Protein AF-J9EUA4-F1 (afdb_monomer)

Secondary structure (DSSP, 8-state):
---HHHHT-TTEEEE--HHHHHHH--STT-EEEEEPPPPTTSPPPEEEEEES-GGGGGGGEEEEEEEE-TTS-EESSS--BSSHHHHHHHHHHH---SS--

Nearest PDB structures (foldseek):
  8t7q-assembly1_A  TM=7.363E-01  e=8.061E-06  Homo sapiens
  6md7-assembly1_A  TM=7.523E-01  e=1.546E-05  Homo sapiens
  8wfy-assembly1_A  TM=7.467E-01  e=2.602E-05  Homo sapiens
  2shp-assembly2_B  TM=7.332E-01  e=2.777E-05  Homo sapiens
  5csa-assembly1_A  TM=5.765E-01  e=6.270E-01  Saccharomyces cerevisiae S288C

InterPro domains:
  IPR000980 SH2 domain [PF00017] (11-91)
  IPR000980 SH2 domain [PS50001] (11-101)
  IPR000980 SH2 domain [SM00252] (9-97)
  IPR035849 Fes/Fps/Fer, SH2 domain [cd10361] (4-98)
  IPR036860 SH2 domain superfamily [G3DSA:3.30.505.10] (2-101)
  IPR036860 SH2 domain superfamily [SSF55550] (4-95)

Radius of gyration: 13.46 Å; Cα contacts (8 Å, |Δi|>4): 157; chains: 1; bounding box: 30×27×36 Å

Solvent-accessible surface area (backbone atoms only — not comparable to full-atom values): 6055 Å² total; per-residue (Å²): 128,79,58,71,69,48,75,73,34,90,49,44,60,47,81,62,61,73,80,55,47,56,76,72,45,69,46,66,74,35,62,37,37,30,35,52,80,75,49,92,96,48,80,71,40,40,32,41,40,33,24,73,35,48,95,50,53,69,79,16,48,46,76,46,62,42,43,72,46,98,88,67,25,36,28,70,76,85,58,75,23,89,40,69,59,58,46,52,53,49,36,71,73,66,72,50,72,79,58,90,128

Structure (mmCIF, N/CA/C/O backbone):
data_AF-J9EUA4-F1
#
_entry.id   AF-J9EUA4-F1
#
loop_
_atom_site.group_PDB
_atom_site.id
_atom_site.type_symbol
_atom_site.label_atom_id
_atom_site.label_alt_id
_atom_site.label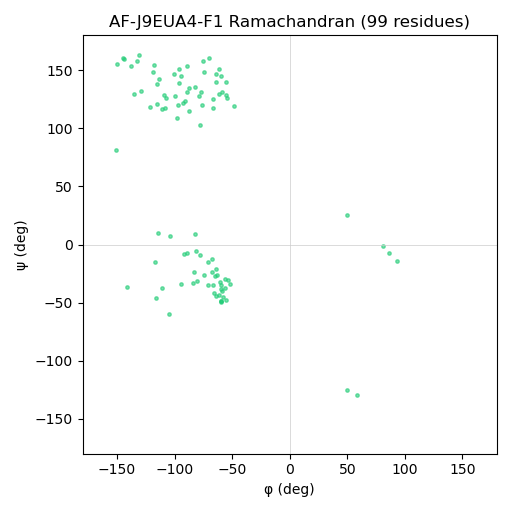_comp_id
_atom_site.label_asym_id
_atom_site.label_entity_id
_atom_site.label_seq_id
_atom_site.pdbx_PDB_ins_code
_atom_site.Cartn_x
_atom_site.Cartn_y
_atom_site.Cartn_z
_atom_site.occupancy
_atom_site.B_iso_or_equiv
_atom_site.auth_seq_id
_atom_site.auth_comp_id
_atom_site.auth_asym_id
_atom_site.auth_atom_id
_atom_site.pdbx_PDB_model_num
ATOM 1 N N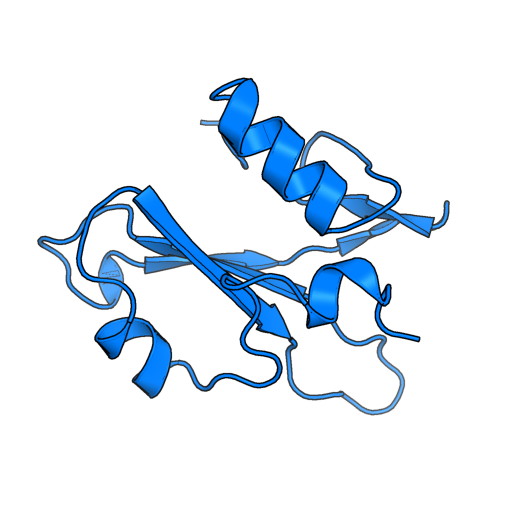 . MET A 1 1 ? -9.709 -6.016 14.311 1.00 45.59 1 MET A N 1
ATOM 2 C CA . MET A 1 1 ? -10.017 -7.182 13.462 1.00 45.59 1 MET A CA 1
ATOM 3 C C . MET A 1 1 ? -9.578 -6.804 12.064 1.00 45.59 1 MET A C 1
ATOM 5 O O . MET A 1 1 ? -9.896 -5.694 11.659 1.00 45.59 1 MET A O 1
ATOM 9 N N . VAL A 1 2 ? -8.759 -7.621 11.400 1.00 49.72 2 VAL A N 1
ATOM 10 C CA . VAL A 1 2 ? -8.530 -7.434 9.958 1.00 49.72 2 VAL A CA 1
ATOM 11 C C . VAL A 1 2 ? -9.902 -7.611 9.316 1.00 49.72 2 VAL A C 1
ATOM 13 O O . VAL A 1 2 ? -10.612 -8.545 9.696 1.00 49.72 2 VAL A O 1
ATOM 16 N N . ASP A 1 3 ? -10.318 -6.670 8.472 1.00 60.78 3 ASP A N 1
ATOM 17 C CA . ASP A 1 3 ? -11.531 -6.828 7.673 1.00 60.78 3 ASP A CA 1
ATOM 18 C C . ASP A 1 3 ? -11.454 -8.209 7.022 1.00 60.78 3 ASP A C 1
ATOM 20 O O . ASP A 1 3 ? -10.456 -8.493 6.357 1.00 60.78 3 ASP A O 1
ATOM 24 N N . LYS A 1 4 ? -12.413 -9.105 7.303 1.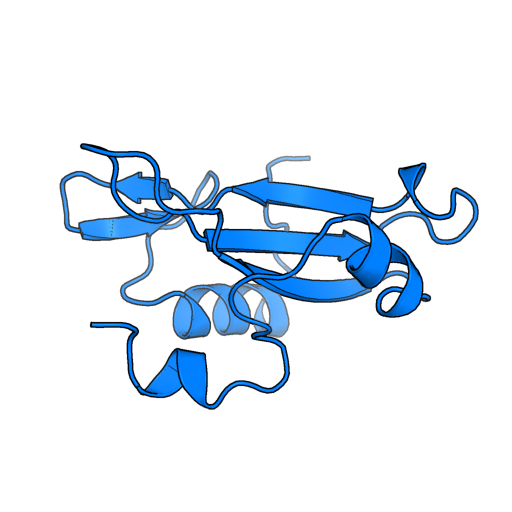00 60.41 4 LYS A N 1
ATOM 25 C CA . LYS A 1 4 ? -12.333 -10.508 6.847 1.00 60.41 4 LYS A CA 1
ATOM 26 C C . LYS A 1 4 ? -12.070 -10.572 5.342 1.00 60.41 4 LYS A C 1
ATOM 28 O O . LYS A 1 4 ? -11.288 -11.395 4.908 1.00 60.41 4 LYS A O 1
ATOM 33 N N . THR A 1 5 ? -12.614 -9.604 4.611 1.00 81.06 5 THR A N 1
ATOM 34 C CA . THR A 1 5 ? -12.399 -9.392 3.183 1.00 81.06 5 THR A CA 1
ATOM 35 C C . THR A 1 5 ? -10.926 -9.255 2.806 1.00 81.06 5 THR A C 1
ATOM 37 O O . THR A 1 5 ? -10.493 -9.962 1.916 1.00 81.06 5 THR A O 1
ATOM 40 N N . LEU A 1 6 ? -10.121 -8.437 3.498 1.00 87.69 6 LEU A N 1
ATOM 41 C CA . LEU A 1 6 ? -8.710 -8.228 3.136 1.00 87.69 6 LEU A CA 1
ATOM 42 C C . LEU A 1 6 ? -7.851 -9.483 3.331 1.00 87.69 6 LEU A C 1
ATOM 44 O O . LEU A 1 6 ? -6.901 -9.688 2.587 1.00 87.69 6 LEU A O 1
ATOM 48 N N . ALA A 1 7 ? -8.149 -10.292 4.349 1.00 87.81 7 ALA A N 1
ATOM 49 C CA . ALA A 1 7 ? -7.372 -11.496 4.635 1.00 87.81 7 ALA A CA 1
ATOM 50 C C . ALA A 1 7 ? -7.524 -12.578 3.550 1.00 87.81 7 ALA A C 1
ATOM 52 O O . ALA A 1 7 ? -6.632 -13.411 3.419 1.00 87.81 7 ALA A O 1
ATOM 53 N N . ASP A 1 8 ? -8.624 -12.543 2.793 1.00 90.31 8 ASP A N 1
ATOM 54 C CA . ASP A 1 8 ? -8.918 -13.454 1.683 1.00 90.31 8 ASP A CA 1
ATOM 55 C C . ASP A 1 8 ? -8.374 -12.947 0.327 1.00 90.31 8 ASP A C 1
ATOM 57 O O . ASP A 1 8 ? -8.415 -13.670 -0.670 1.00 90.31 8 ASP A O 1
ATOM 61 N N . GLU A 1 9 ? -7.845 -11.719 0.264 1.00 93.44 9 GLU A N 1
ATOM 62 C CA . GLU A 1 9 ? -7.336 -11.128 -0.977 1.00 93.44 9 GLU A CA 1
ATOM 63 C C . GLU A 1 9 ? -5.962 -11.689 -1.356 1.00 93.44 9 GLU A C 1
ATOM 65 O O . GLU A 1 9 ? -5.020 -11.668 -0.564 1.00 93.44 9 GLU A O 1
ATOM 70 N N . GLN A 1 10 ? -5.803 -12.104 -2.615 1.00 93.00 10 GLN A N 1
ATOM 71 C CA . GLN A 1 10 ? -4.554 -12.705 -3.110 1.00 93.00 10 GLN A CA 1
ATOM 72 C C . GLN A 1 10 ? -3.354 -11.753 -3.065 1.00 93.00 10 GLN A C 1
ATOM 74 O O . GLN A 1 10 ? -2.217 -12.204 -2.965 1.00 93.00 10 GLN A O 1
ATOM 79 N N . TYR A 1 11 ? -3.601 -10.443 -3.131 1.00 94.06 11 TYR A N 1
ATOM 80 C CA . TYR A 1 11 ? -2.562 -9.419 -3.037 1.00 94.06 11 TYR A CA 1
ATOM 81 C C . TYR A 1 11 ? -2.151 -9.117 -1.588 1.00 94.06 11 TYR A C 1
ATOM 83 O O . TYR A 1 11 ? -1.256 -8.296 -1.372 1.00 94.06 11 TYR A O 1
ATOM 91 N N . TYR A 1 12 ? -2.813 -9.698 -0.579 1.00 95.31 12 TYR A N 1
ATOM 92 C CA . TYR A 1 12 ? -2.511 -9.452 0.827 1.00 95.31 12 TYR A CA 1
ATOM 93 C C . TYR A 1 12 ? -1.596 -10.532 1.411 1.00 95.31 12 TYR A C 1
ATOM 95 O O . TYR A 1 12 ? -1.953 -11.701 1.507 1.00 95.31 12 TYR A O 1
ATOM 103 N N . HIS A 1 13 ? -0.421 -10.117 1.889 1.00 94.38 13 HIS A N 1
ATOM 104 C CA . HIS A 1 13 ? 0.612 -11.032 2.396 1.00 94.38 13 HIS A CA 1
ATOM 105 C C . HIS A 1 13 ? 0.896 -10.882 3.895 1.00 94.38 13 HIS A C 1
ATOM 107 O O . HIS A 1 13 ? 1.854 -11.452 4.412 1.00 94.38 13 HIS A O 1
ATOM 113 N N . GLY A 1 14 ? 0.079 -10.115 4.625 1.00 92.88 14 GLY A N 1
ATOM 114 C CA . GLY A 1 14 ? 0.276 -9.914 6.060 1.00 92.88 14 GLY A CA 1
ATOM 115 C C . GLY A 1 14 ? 1.649 -9.318 6.386 1.00 92.88 14 GLY A C 1
ATOM 116 O O . GLY A 1 14 ? 2.031 -8.287 5.833 1.00 92.88 14 GLY A O 1
ATOM 117 N N . LEU A 1 15 ? 2.379 -9.926 7.324 1.00 92.00 15 LEU A N 1
ATOM 118 C CA . LEU A 1 15 ? 3.746 -9.514 7.652 1.00 92.00 15 LEU A CA 1
ATOM 119 C C . LEU A 1 15 ? 4.706 -10.051 6.587 1.00 92.00 15 LEU A C 1
ATOM 121 O O . LEU A 1 15 ? 5.053 -11.227 6.613 1.00 92.00 15 LEU A O 1
ATOM 125 N N . LEU A 1 16 ? 5.137 -9.171 5.680 1.00 91.62 16 LEU A N 1
ATOM 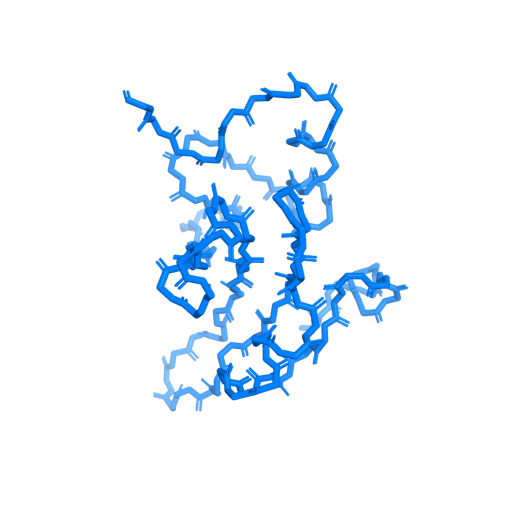126 C CA . LEU A 1 16 ? 6.077 -9.509 4.614 1.00 91.62 16 LEU A CA 1
ATOM 127 C C . LEU A 1 16 ? 7.345 -8.628 4.692 1.00 91.62 16 LEU A C 1
ATOM 129 O O . LEU A 1 16 ? 7.235 -7.396 4.577 1.00 91.62 16 LEU A O 1
ATOM 133 N N . PRO A 1 17 ? 8.534 -9.226 4.902 1.00 88.88 17 PRO A N 1
ATOM 134 C CA . PRO A 1 17 ? 9.828 -8.546 4.862 1.00 88.88 17 PRO A CA 1
ATOM 135 C C . PRO A 1 17 ? 10.127 -7.932 3.495 1.00 88.88 17 PRO A C 1
ATOM 137 O O . PRO A 1 17 ? 9.720 -8.468 2.471 1.00 88.88 17 PRO A O 1
ATOM 140 N N . ARG A 1 18 ? 10.911 -6.843 3.462 1.00 85.50 18 ARG A N 1
ATOM 141 C CA . ARG A 1 18 ? 11.324 -6.190 2.202 1.00 85.50 18 ARG A CA 1
ATOM 142 C C . ARG A 1 18 ? 12.048 -7.135 1.238 1.00 85.50 18 ARG A C 1
ATOM 144 O O . ARG A 1 18 ? 11.803 -7.057 0.040 1.00 85.50 18 ARG A O 1
ATOM 151 N N . GLU A 1 19 ? 12.866 -8.040 1.773 1.00 87.25 19 GLU A N 1
ATOM 152 C CA . GLU A 1 19 ? 13.635 -9.010 0.987 1.00 87.25 19 GLU A CA 1
ATOM 153 C C . GLU A 1 19 ? 12.753 -9.946 0.152 1.00 87.25 19 GLU A C 1
ATOM 155 O O . GLU A 1 19 ? 13.140 -10.321 -0.952 1.00 87.25 19 GLU A O 1
ATOM 160 N N . ASP A 1 20 ? 11.555 -10.279 0.638 1.00 91.19 20 ASP A N 1
ATOM 161 C CA . ASP A 1 20 ? 10.620 -11.136 -0.092 1.00 91.19 20 ASP A CA 1
ATOM 162 C C . ASP A 1 20 ? 9.855 -10.343 -1.162 1.00 91.19 20 ASP A C 1
ATOM 164 O O . ASP A 1 20 ? 9.569 -10.862 -2.239 1.00 91.19 20 ASP A O 1
ATOM 168 N N . ILE A 1 21 ? 9.596 -9.048 -0.930 1.00 91.50 21 ILE A N 1
ATOM 169 C CA . ILE A 1 21 ? 8.859 -8.180 -1.869 1.00 91.50 21 ILE A CA 1
ATOM 170 C C . ILE A 1 21 ? 9.546 -8.138 -3.234 1.00 91.50 21 ILE A C 1
ATOM 172 O O . ILE A 1 21 ? 8.879 -8.289 -4.257 1.00 91.50 21 ILE A O 1
ATOM 176 N N . LYS A 1 22 ? 10.875 -7.977 -3.263 1.00 87.31 22 LYS A N 1
ATOM 177 C CA . LYS A 1 22 ? 11.637 -7.943 -4.523 1.00 87.31 22 LYS A CA 1
ATOM 178 C C . LYS A 1 22 ? 11.579 -9.256 -5.295 1.00 87.31 22 LYS A C 1
ATOM 180 O O . LYS A 1 22 ? 11.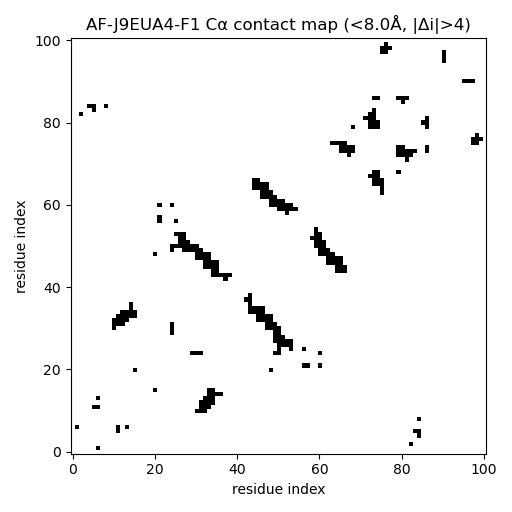837 -9.259 -6.493 1.00 87.31 22 LYS A O 1
ATOM 185 N N . MET A 1 23 ? 11.271 -10.373 -4.631 1.00 89.75 23 MET A N 1
ATOM 186 C CA . MET A 1 23 ? 11.111 -11.660 -5.304 1.00 89.75 23 MET A CA 1
ATOM 187 C C . MET A 1 23 ? 9.717 -11.838 -5.910 1.00 89.75 23 MET A C 1
ATOM 189 O O . MET A 1 23 ? 9.560 -12.619 -6.849 1.00 89.75 23 MET A O 1
ATOM 193 N N . MET A 1 24 ? 8.734 -11.111 -5.378 1.00 92.38 24 MET A N 1
ATOM 194 C CA . MET A 1 24 ? 7.326 -11.200 -5.761 1.00 92.38 24 MET A CA 1
ATOM 195 C C . MET A 1 24 ? 6.927 -10.170 -6.816 1.00 92.38 24 MET A C 1
ATOM 197 O O . MET A 1 24 ? 6.086 -10.473 -7.650 1.00 92.38 24 MET A O 1
ATOM 201 N N . LEU A 1 25 ? 7.521 -8.975 -6.784 1.00 94.44 25 LEU A N 1
ATOM 202 C CA . LEU A 1 25 ? 7.245 -7.907 -7.741 1.00 94.44 25 LEU A CA 1
ATOM 203 C C . LEU A 1 25 ? 8.311 -7.900 -8.838 1.00 94.44 25 LEU A C 1
ATOM 205 O O . LEU A 1 25 ? 9.464 -7.545 -8.584 1.00 94.44 25 LEU A O 1
ATOM 209 N N . ARG A 1 26 ? 7.935 -8.309 -10.049 1.00 90.19 26 ARG A N 1
ATOM 210 C CA . ARG A 1 26 ? 8.822 -8.424 -11.214 1.00 90.19 26 ARG A CA 1
ATOM 211 C C . ARG A 1 26 ? 8.514 -7.399 -12.285 1.00 90.19 26 ARG A C 1
ATOM 213 O O . ARG A 1 26 ? 9.454 -6.890 -12.880 1.00 90.19 26 ARG A O 1
ATOM 220 N N . SER A 1 27 ? 7.239 -7.093 -12.495 1.00 94.19 27 SER A N 1
ATOM 221 C CA . SER A 1 27 ? 6.793 -6.263 -13.610 1.00 94.19 27 SER A CA 1
ATOM 222 C C . SER A 1 27 ? 6.091 -4.991 -13.168 1.00 94.19 27 SER A C 1
ATOM 224 O O . SER A 1 27 ? 5.423 -4.941 -12.135 1.00 94.19 27 SER A O 1
ATOM 226 N N . ASN A 1 28 ? 6.230 -3.940 -13.977 1.00 93.94 28 ASN A N 1
ATOM 227 C CA . ASN A 1 28 ? 5.592 -2.651 -13.722 1.00 93.94 28 ASN A CA 1
ATOM 228 C C . ASN A 1 28 ? 4.072 -2.799 -13.551 1.00 93.94 28 ASN A C 1
ATOM 230 O O . ASN A 1 28 ? 3.387 -3.371 -14.395 1.00 93.94 28 ASN A O 1
ATOM 234 N N . GLY A 1 29 ? 3.549 -2.240 -12.460 1.00 90.94 29 GLY A N 1
ATOM 235 C CA . GLY A 1 29 ? 2.138 -2.316 -12.088 1.00 90.94 29 GLY A CA 1
ATOM 236 C C . GLY A 1 29 ? 1.788 -3.473 -11.150 1.00 90.94 29 GLY A C 1
ATOM 237 O O . GLY A 1 29 ? 0.724 -3.424 -10.533 1.00 90.94 29 GLY A O 1
ATOM 238 N N . GLU A 1 30 ? 2.667 -4.465 -10.968 1.00 94.00 30 GLU A N 1
ATOM 239 C CA . GLU A 1 30 ? 2.471 -5.465 -9.918 1.00 94.00 30 GLU A CA 1
ATOM 240 C C . GLU A 1 30 ? 2.534 -4.800 -8.544 1.00 94.00 30 GLU A C 1
ATOM 242 O O . GLU A 1 30 ? 3.361 -3.916 -8.280 1.00 94.00 30 GLU A O 1
ATOM 247 N N . PHE A 1 31 ? 1.651 -5.237 -7.652 1.00 95.69 31 PHE A N 1
ATOM 248 C CA . PHE A 1 31 ? 1.576 -4.705 -6.307 1.00 95.69 31 PHE A CA 1
ATOM 249 C C . PHE A 1 31 ? 1.224 -5.778 -5.288 1.00 95.69 31 PHE A C 1
ATOM 251 O O . PHE A 1 31 ? 0.627 -6.804 -5.601 1.00 95.69 31 PHE A O 1
ATOM 258 N N . ILE A 1 32 ? 1.556 -5.477 -4.040 1.00 95.81 32 ILE A N 1
ATOM 259 C CA . ILE A 1 32 ? 1.146 -6.247 -2.873 1.00 95.81 32 ILE A CA 1
ATOM 260 C C . ILE A 1 32 ? 0.731 -5.314 -1.740 1.00 95.81 32 ILE A C 1
ATOM 262 O O . ILE A 1 32 ? 1.227 -4.190 -1.612 1.00 95.81 32 ILE A O 1
ATOM 266 N N . VAL A 1 33 ? -0.134 -5.811 -0.864 1.00 95.31 33 VAL A N 1
ATOM 267 C CA . VAL A 1 33 ? -0.506 -5.175 0.397 1.00 95.31 33 VAL A CA 1
ATOM 268 C C . VAL A 1 33 ? 0.086 -5.978 1.548 1.00 95.31 33 VAL A C 1
ATOM 270 O O . VAL A 1 33 ? -0.100 -7.188 1.663 1.00 95.31 33 VAL A O 1
ATOM 273 N N . ARG A 1 34 ? 0.786 -5.286 2.442 1.00 94.56 34 ARG A N 1
ATOM 274 C CA . ARG A 1 34 ? 1.390 -5.869 3.645 1.00 94.56 34 ARG A CA 1
ATOM 275 C C . ARG A 1 34 ? 1.053 -5.050 4.880 1.00 94.56 34 ARG A C 1
ATOM 277 O O . ARG A 1 34 ? 0.670 -3.887 4.782 1.00 94.56 34 ARG A O 1
ATOM 284 N N . THR A 1 35 ? 1.236 -5.637 6.050 1.00 91.62 35 THR A N 1
ATOM 285 C CA . THR A 1 35 ? 1.205 -4.945 7.340 1.00 91.62 35 THR A CA 1
ATOM 286 C C . THR A 1 35 ? 2.613 -4.686 7.844 1.00 91.62 35 THR A C 1
ATOM 288 O O . THR A 1 35 ? 3.514 -5.497 7.633 1.00 91.62 35 THR A O 1
ATOM 291 N N . THR A 1 36 ? 2.805 -3.570 8.540 1.00 84.75 36 THR A N 1
ATOM 292 C CA . THR A 1 36 ? 4.027 -3.341 9.314 1.00 84.75 36 THR A CA 1
ATOM 293 C C . THR A 1 36 ? 4.017 -4.171 10.591 1.00 84.75 36 THR A C 1
ATOM 295 O O . THR A 1 36 ? 2.952 -4.543 11.099 1.00 84.75 36 THR A O 1
ATOM 298 N N . GLU A 1 37 ? 5.205 -4.414 11.143 1.00 83.50 37 GLU A N 1
ATOM 299 C CA . GLU A 1 37 ? 5.309 -4.960 12.490 1.00 83.50 37 GLU A CA 1
ATOM 300 C C . GLU A 1 37 ? 4.542 -4.073 13.484 1.00 83.50 37 GLU A C 1
ATOM 302 O O . GLU A 1 37 ? 4.542 -2.841 13.355 1.00 83.50 37 GLU A O 1
ATOM 307 N N . PRO A 1 38 ? 3.831 -4.680 14.448 1.00 77.50 38 PRO A N 1
ATOM 308 C CA . PRO A 1 38 ? 3.133 -3.927 15.471 1.00 77.50 38 PRO A CA 1
ATOM 309 C C . PRO A 1 38 ? 4.152 -3.224 16.371 1.00 77.50 38 PRO A C 1
ATOM 311 O O . PRO A 1 38 ? 4.921 -3.869 17.077 1.00 77.50 38 PRO A O 1
ATOM 314 N N . VAL A 1 39 ? 4.121 -1.895 16.381 1.00 80.31 39 VAL A N 1
ATOM 315 C CA . VAL A 1 39 ? 4.873 -1.091 17.347 1.00 80.31 39 VAL A CA 1
ATOM 316 C C . VAL A 1 39 ? 3.992 -0.881 18.576 1.00 80.31 39 VAL A C 1
ATOM 318 O O . VAL A 1 39 ? 2.821 -0.518 18.451 1.00 80.31 39 VAL A O 1
ATOM 321 N N . ALA A 1 40 ? 4.531 -1.126 19.773 1.00 82.25 40 ALA A N 1
ATOM 322 C CA . ALA A 1 40 ? 3.785 -0.961 21.018 1.00 82.25 40 ALA A CA 1
ATOM 323 C C . ALA A 1 40 ? 3.193 0.457 21.118 1.00 82.25 40 ALA A C 1
ATOM 325 O O . ALA A 1 40 ? 3.899 1.452 20.970 1.00 82.25 40 ALA A O 1
ATOM 326 N N . GLY A 1 41 ? 1.880 0.541 21.343 1.00 79.38 41 GLY A N 1
ATOM 327 C CA . GLY A 1 41 ? 1.154 1.811 21.422 1.00 79.38 41 GLY A CA 1
ATOM 328 C C . GLY A 1 41 ? 0.770 2.439 20.076 1.00 79.38 41 GLY A C 1
ATOM 329 O O . GLY A 1 41 ? 0.096 3.465 20.082 1.00 79.38 41 GLY A O 1
ATOM 330 N N . GLN A 1 42 ? 1.129 1.839 18.935 1.00 77.12 42 GLN A N 1
ATOM 331 C CA . GLN A 1 42 ? 0.728 2.319 17.609 1.00 77.12 42 GLN A CA 1
ATOM 332 C C . GLN A 1 42 ? -0.208 1.322 16.908 1.00 77.12 42 GLN A C 1
ATOM 334 O O . GLN A 1 42 ? -0.035 0.105 17.027 1.00 77.12 42 GLN A O 1
ATOM 339 N N . PRO A 1 43 ? -1.216 1.806 16.158 1.00 76.31 43 PRO A N 1
ATOM 340 C CA . PRO A 1 43 ? -2.027 0.931 15.325 1.00 76.31 43 PRO A CA 1
ATOM 341 C C . PRO A 1 43 ? -1.160 0.290 14.234 1.00 76.31 43 PRO A C 1
ATOM 343 O O . PRO A 1 43 ? -0.235 0.914 13.717 1.00 76.31 43 PRO A O 1
ATOM 346 N N . ARG A 1 44 ? -1.482 -0.952 13.846 1.00 81.44 44 ARG A N 1
ATOM 347 C CA . ARG A 1 44 ? -0.846 -1.572 12.674 1.00 81.44 44 ARG A CA 1
ATOM 348 C C . ARG A 1 44 ? -1.121 -0.716 11.441 1.00 81.44 44 ARG A C 1
ATOM 350 O O . ARG A 1 44 ? -2.276 -0.377 11.182 1.00 81.44 44 ARG A O 1
ATOM 357 N N . ALA A 1 45 ? -0.073 -0.419 10.683 1.00 87.06 45 ALA A N 1
ATOM 358 C CA . ALA A 1 45 ? -0.192 0.242 9.397 1.00 87.06 45 ALA A CA 1
ATOM 359 C C . ALA A 1 45 ? -0.225 -0.800 8.277 1.00 87.06 45 ALA A C 1
ATOM 361 O O . ALA A 1 45 ? 0.448 -1.834 8.347 1.00 87.06 45 ALA A O 1
ATOM 362 N N . PHE A 1 46 ? -0.992 -0.505 7.234 1.00 92.44 46 PHE A N 1
ATOM 363 C CA . PHE A 1 46 ? -0.916 -1.231 5.973 1.00 92.44 46 PHE A CA 1
ATOM 364 C C . PHE A 1 46 ? -0.006 -0.469 5.009 1.00 92.44 46 PHE A C 1
ATOM 366 O O . PHE A 1 46 ? 0.114 0.753 5.086 1.00 92.44 46 PHE A O 1
ATOM 373 N N . VAL A 1 47 ? 0.649 -1.188 4.107 1.00 94.25 47 VAL A N 1
ATOM 374 C CA . VAL A 1 47 ? 1.551 -0.626 3.102 1.00 94.25 47 VAL A CA 1
ATOM 375 C C . VAL A 1 47 ? 1.256 -1.282 1.764 1.00 94.25 47 VAL A C 1
ATOM 377 O O . VAL A 1 47 ? 1.254 -2.510 1.679 1.00 94.25 47 VAL A O 1
ATOM 380 N N . ILE A 1 48 ? 1.059 -0.475 0.724 1.00 95.12 48 ILE A N 1
ATOM 381 C CA . ILE A 1 48 ? 1.041 -0.942 -0.664 1.00 95.12 48 ILE A CA 1
ATOM 382 C C . ILE A 1 48 ? 2.462 -0.843 -1.200 1.00 95.12 48 ILE A C 1
ATOM 384 O O . ILE A 1 48 ? 3.062 0.229 -1.156 1.00 95.12 48 ILE A O 1
ATOM 388 N N . SER A 1 49 ? 3.014 -1.946 -1.689 1.00 95.75 49 SER A N 1
ATOM 389 C CA . SER A 1 49 ? 4.290 -1.937 -2.412 1.00 95.75 49 SER A CA 1
ATOM 390 C C . SER A 1 49 ? 4.000 -2.183 -3.884 1.00 95.75 49 SER A C 1
ATOM 392 O O . SER A 1 49 ? 3.306 -3.147 -4.184 1.00 95.75 49 SER A O 1
ATOM 394 N N . VAL A 1 50 ? 4.478 -1.307 -4.768 1.00 95.44 50 VAL A N 1
ATOM 395 C CA . VAL A 1 50 ? 4.176 -1.325 -6.207 1.00 95.44 50 VAL A CA 1
ATOM 396 C C . VAL A 1 50 ? 5.478 -1.260 -6.991 1.00 95.44 50 VAL A C 1
ATOM 398 O O . VAL A 1 50 ? 6.308 -0.390 -6.715 1.00 95.44 50 VAL A O 1
ATOM 401 N N . MET A 1 51 ? 5.647 -2.135 -7.980 1.00 95.69 51 MET A N 1
ATOM 402 C CA . MET A 1 51 ? 6.730 -2.010 -8.951 1.00 95.69 51 MET A CA 1
ATOM 403 C C . MET A 1 51 ? 6.387 -0.913 -9.956 1.00 95.69 51 MET A C 1
ATOM 405 O O . MET A 1 51 ? 5.370 -0.992 -10.645 1.00 95.69 51 MET A O 1
ATOM 409 N N . VAL A 1 52 ? 7.224 0.120 -10.035 1.00 94.69 52 VAL A N 1
ATOM 410 C CA . VAL A 1 52 ? 7.037 1.234 -10.980 1.00 94.69 52 VAL A CA 1
ATOM 411 C C . VAL A 1 52 ? 8.165 1.367 -12.001 1.00 94.69 52 VAL A C 1
ATOM 413 O O . VAL A 1 52 ? 8.003 2.115 -12.961 1.00 94.69 52 VAL A O 1
ATOM 416 N N . ALA A 1 53 ? 9.300 0.705 -11.769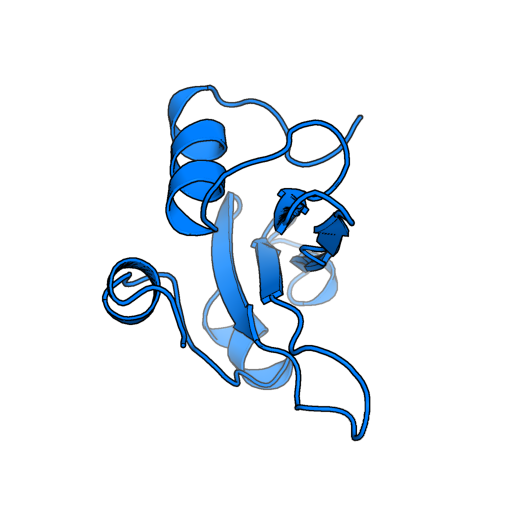 1.00 94.94 53 ALA A N 1
ATOM 417 C CA . ALA A 1 53 ? 10.449 0.697 -12.670 1.00 94.94 53 ALA A CA 1
ATOM 418 C C . ALA A 1 53 ? 11.224 -0.625 -12.534 1.00 94.94 53 ALA A C 1
ATOM 420 O O . ALA A 1 53 ? 12.216 -0.695 -11.808 1.00 94.94 53 ALA A O 1
ATOM 421 N N . GLU A 1 54 ? 10.752 -1.677 -13.203 1.00 94.31 54 GLU A N 1
ATOM 422 C CA . GLU A 1 54 ? 11.341 -3.024 -13.181 1.00 94.31 54 GLU A CA 1
ATOM 423 C C . GLU A 1 54 ? 12.835 -3.043 -13.539 1.00 94.31 54 GLU A C 1
ATOM 425 O O . GLU A 1 54 ? 13.595 -3.830 -12.976 1.00 94.31 54 GLU A O 1
ATOM 430 N N . GLU A 1 55 ? 13.303 -2.113 -14.380 1.00 95.12 55 GLU A N 1
ATOM 431 C CA . GLU A 1 55 ? 14.716 -1.991 -14.752 1.00 95.12 55 GLU A CA 1
ATOM 432 C C . GLU A 1 55 ? 15.626 -1.547 -13.595 1.00 95.12 55 GLU A C 1
ATOM 434 O O . GLU A 1 55 ? 16.850 -1.613 -13.703 1.00 95.12 55 GLU A O 1
ATOM 439 N N . LYS A 1 56 ? 15.036 -1.077 -12.490 1.00 93.69 56 LYS A N 1
ATOM 440 C CA . LYS A 1 56 ? 15.735 -0.634 -11.275 1.00 93.69 56 LYS A CA 1
ATOM 441 C C . LYS A 1 56 ? 15.654 -1.653 -10.140 1.00 93.69 56 LYS A C 1
ATOM 443 O O . LYS A 1 56 ? 16.062 -1.336 -9.022 1.00 93.69 56 LYS A O 1
ATOM 448 N N . GLU A 1 57 ? 15.123 -2.846 -10.411 1.00 89.44 57 GLU A N 1
ATOM 449 C CA . GLU A 1 57 ? 14.974 -3.930 -9.439 1.00 89.44 57 GLU A CA 1
ATOM 450 C C . GLU A 1 57 ? 14.300 -3.435 -8.140 1.00 89.44 57 GLU A C 1
ATOM 452 O O . GLU A 1 57 ? 13.229 -2.831 -8.172 1.00 89.44 57 GLU A O 1
ATOM 457 N N . GLU A 1 58 ? 14.927 -3.642 -6.979 1.00 89.50 58 GLU A N 1
ATOM 458 C CA . GLU A 1 58 ? 14.407 -3.211 -5.677 1.00 89.50 58 GLU A CA 1
ATOM 459 C C . GLU A 1 58 ? 14.196 -1.689 -5.589 1.00 89.50 58 GLU A C 1
ATOM 461 O O . GLU A 1 58 ? 13.222 -1.234 -4.988 1.00 89.50 58 GLU A O 1
ATOM 466 N N . LEU A 1 59 ? 15.049 -0.888 -6.239 1.00 92.81 59 LEU A N 1
ATOM 467 C CA . LEU A 1 59 ? 14.913 0.575 -6.270 1.00 92.81 59 LEU A CA 1
ATOM 468 C C . LEU A 1 59 ? 13.723 1.033 -7.128 1.00 92.81 59 LEU A C 1
ATOM 470 O O . LEU A 1 59 ? 13.299 2.188 -7.039 1.00 92.81 59 LEU A O 1
ATOM 474 N N . GLY A 1 60 ? 13.187 0.137 -7.957 1.00 94.12 60 GLY A N 1
ATOM 475 C CA . GLY A 1 60 ? 11.972 0.333 -8.735 1.00 94.12 60 GLY A CA 1
ATOM 476 C C . GLY A 1 60 ? 10.684 0.182 -7.934 1.00 94.12 60 GLY A C 1
ATOM 477 O O . GLY A 1 60 ? 9.611 0.496 -8.450 1.00 94.12 60 GLY A O 1
ATOM 478 N N . ILE A 1 61 ? 10.762 -0.277 -6.682 1.00 95.19 61 ILE A N 1
ATOM 479 C CA . ILE A 1 61 ? 9.594 -0.538 -5.842 1.00 95.19 61 ILE A CA 1
ATOM 480 C C . ILE A 1 61 ? 9.278 0.698 -5.000 1.00 95.19 61 ILE A C 1
ATOM 482 O O . ILE A 1 61 ? 10.078 1.155 -4.183 1.00 95.19 61 ILE A O 1
ATOM 486 N N . LYS A 1 62 ? 8.063 1.230 -5.151 1.00 94.38 62 LYS A N 1
ATOM 487 C CA . LYS A 1 62 ? 7.537 2.294 -4.289 1.00 94.38 62 LYS A CA 1
ATOM 488 C C . LYS A 1 62 ? 6.675 1.707 -3.182 1.00 94.38 62 LYS A C 1
ATOM 490 O O . LYS A 1 62 ? 5.875 0.806 -3.417 1.00 94.38 62 LYS A O 1
ATOM 495 N N . HIS A 1 63 ? 6.812 2.252 -1.975 1.00 94.00 63 HIS A N 1
ATOM 496 C CA . HIS A 1 63 ? 6.028 1.853 -0.809 1.00 94.00 63 HIS A CA 1
ATOM 497 C C . HIS A 1 63 ? 5.139 3.006 -0.342 1.00 94.00 63 HIS A C 1
ATOM 499 O O . HIS A 1 63 ? 5.640 4.058 0.053 1.00 94.00 63 HIS A O 1
ATOM 505 N N . TYR A 1 64 ? 3.829 2.783 -0.328 1.00 93.50 64 TYR A N 1
ATOM 506 C CA . TYR A 1 64 ? 2.822 3.750 0.092 1.00 93.50 64 TYR A CA 1
ATOM 507 C C . TYR A 1 64 ? 2.191 3.299 1.403 1.00 93.50 64 TYR A C 1
ATOM 509 O O . TYR A 1 64 ? 1.564 2.242 1.470 1.00 93.50 64 TYR A O 1
ATOM 517 N N . VAL A 1 65 ? 2.376 4.089 2.459 1.00 92.44 65 VAL A N 1
ATOM 518 C CA . VAL A 1 65 ? 1.780 3.808 3.768 1.00 92.44 65 VAL A CA 1
ATOM 519 C C . VAL A 1 65 ? 0.315 4.231 3.752 1.00 92.44 65 VAL A C 1
ATOM 521 O O . VAL A 1 65 ? -0.003 5.372 3.430 1.00 92.44 65 VAL A O 1
ATOM 524 N N . ILE A 1 66 ? -0.566 3.314 4.138 1.00 92.44 66 ILE A N 1
ATOM 525 C CA . ILE A 1 66 ? -1.996 3.563 4.284 1.00 92.44 66 ILE A CA 1
ATOM 526 C C . ILE A 1 66 ? -2.232 4.081 5.699 1.00 92.44 66 ILE A C 1
ATOM 528 O O . ILE A 1 66 ? -2.020 3.376 6.690 1.00 92.44 66 ILE A O 1
ATOM 532 N N . GLN A 1 67 ? -2.676 5.325 5.786 1.00 90.25 67 GLN A N 1
ATOM 533 C CA . GLN A 1 67 ? -3.001 5.995 7.031 1.00 90.25 67 GLN A CA 1
ATOM 534 C C . GLN A 1 67 ? -4.461 5.763 7.405 1.00 90.25 67 GLN A C 1
ATOM 536 O O . GLN A 1 67 ? -5.329 5.573 6.550 1.00 90.25 67 GLN A O 1
ATOM 541 N N . ARG A 1 68 ? -4.738 5.836 8.709 1.00 88.38 68 ARG A N 1
ATOM 542 C CA . ARG A 1 68 ? -6.099 5.842 9.237 1.00 88.38 68 ARG A CA 1
ATOM 543 C C . ARG A 1 68 ? -6.434 7.228 9.766 1.00 88.38 68 ARG A C 1
ATOM 545 O O . ARG A 1 68 ? -5.792 7.722 10.688 1.00 88.38 68 ARG A O 1
ATOM 552 N N . THR A 1 69 ? -7.435 7.851 9.161 1.00 88.81 69 THR A N 1
ATOM 553 C CA . THR A 1 69 ? -7.923 9.176 9.561 1.00 88.81 69 THR A CA 1
ATOM 554 C C . THR A 1 69 ? -8.641 9.128 10.918 1.00 88.81 69 THR A C 1
ATOM 556 O O . THR A 1 69 ? -9.132 8.061 11.305 1.00 88.81 69 THR A O 1
ATOM 559 N N . PRO A 1 70 ? -8.794 10.270 11.622 1.00 88.12 70 PRO A N 1
ATOM 560 C CA . PRO A 1 70 ? -9.578 10.341 12.862 1.00 88.12 70 PRO A CA 1
ATOM 561 C C . PRO A 1 70 ? -11.029 9.865 12.698 1.00 88.12 70 PRO A C 1
ATOM 563 O O . PRO A 1 70 ? -11.599 9.288 13.618 1.00 88.12 70 PRO A O 1
ATOM 566 N N . ASN A 1 71 ? -11.597 10.030 11.499 1.00 88.69 71 ASN A N 1
ATOM 567 C CA . ASN A 1 71 ? -12.951 9.586 11.158 1.00 88.69 71 ASN A CA 1
ATOM 568 C C . ASN A 1 71 ? -13.010 8.092 10.777 1.00 88.69 71 ASN A C 1
ATOM 570 O O . ASN A 1 71 ? -14.024 7.620 10.271 1.00 88.69 71 ASN A O 1
ATOM 574 N N . GLY A 1 72 ? -11.919 7.345 10.970 1.00 88.38 72 GLY A N 1
ATOM 575 C CA . GLY A 1 72 ? -11.854 5.897 10.789 1.00 88.38 72 GLY A CA 1
ATOM 576 C C . GLY A 1 72 ? -11.563 5.411 9.368 1.00 88.38 72 GLY A C 1
ATOM 577 O O . GLY A 1 72 ? -11.319 4.215 9.216 1.00 88.38 72 GLY A O 1
ATOM 578 N N . LYS A 1 73 ? -11.529 6.304 8.369 1.00 91.75 73 LYS A N 1
ATOM 579 C CA . LYS A 1 73 ? -11.275 5.984 6.951 1.00 91.75 73 LYS A CA 1
ATOM 580 C C . LYS A 1 73 ? -9.803 5.672 6.670 1.00 91.75 73 LYS A C 1
ATOM 582 O O . LYS A 1 73 ? -8.927 6.289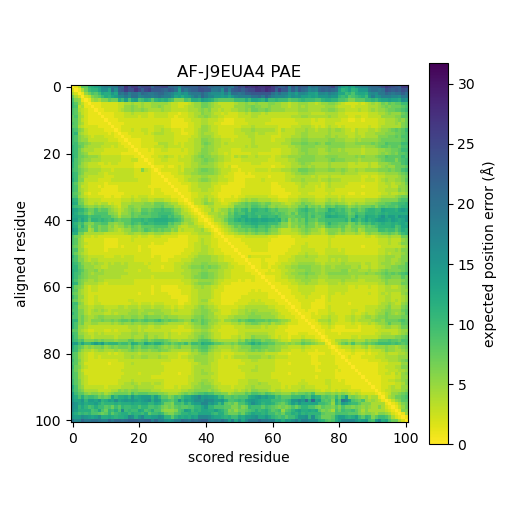 7.285 1.00 91.75 73 LYS A O 1
ATOM 587 N N . TYR A 1 74 ? -9.551 4.799 5.696 1.00 91.50 74 TYR A N 1
ATOM 588 C CA . TYR A 1 74 ? -8.228 4.498 5.138 1.00 91.50 74 TYR A CA 1
ATOM 589 C C . TYR A 1 74 ? -7.885 5.453 3.991 1.00 91.50 74 TYR A C 1
ATOM 591 O O . TYR A 1 74 ? -8.731 5.705 3.139 1.00 91.50 74 TYR A O 1
ATOM 599 N N . THR A 1 75 ? -6.665 5.989 3.965 1.00 91.31 75 THR A N 1
ATOM 600 C CA . THR A 1 75 ? -6.208 6.935 2.931 1.00 91.31 75 THR A CA 1
ATOM 601 C C . THR A 1 75 ? -4.704 6.827 2.693 1.00 91.31 75 THR A C 1
ATOM 603 O O . THR A 1 75 ? -3.961 6.419 3.584 1.00 91.31 75 THR A O 1
ATOM 606 N N . ILE A 1 76 ? -4.253 7.226 1.504 1.00 89.19 76 ILE A N 1
ATOM 607 C CA . ILE A 1 76 ? -2.836 7.479 1.202 1.00 89.19 76 ILE A CA 1
ATOM 608 C C . ILE A 1 76 ? -2.601 8.992 1.147 1.00 89.19 76 ILE A C 1
ATOM 610 O O . ILE A 1 76 ? -1.859 9.519 1.968 1.00 89.19 76 ILE A O 1
ATOM 614 N N . GLU A 1 77 ? -3.295 9.705 0.252 1.00 82.38 77 GLU A N 1
ATOM 615 C CA . GLU A 1 77 ? -3.177 11.171 0.140 1.00 82.38 77 GLU A CA 1
ATOM 616 C C . GLU A 1 77 ? -4.495 11.909 -0.146 1.00 82.38 77 GLU A C 1
ATOM 618 O O . GLU A 1 77 ? -4.687 13.022 0.342 1.00 82.38 77 GLU A O 1
ATOM 623 N N . LYS A 1 78 ? -5.398 11.341 -0.960 1.00 75.12 78 LYS A N 1
ATOM 624 C CA . LYS A 1 78 ? -6.533 12.094 -1.535 1.00 75.12 78 LYS A CA 1
ATOM 625 C C . LYS A 1 78 ? -7.908 11.610 -1.081 1.00 75.12 78 LYS A C 1
ATOM 627 O O . LYS A 1 78 ? -8.766 12.429 -0.761 1.00 75.12 78 LYS A O 1
ATOM 632 N N . TYR A 1 79 ? -8.126 10.300 -1.086 1.00 85.75 79 TYR A N 1
ATOM 633 C CA . TYR A 1 79 ? -9.442 9.694 -0.897 1.00 85.75 79 TYR A CA 1
ATOM 634 C C . TYR A 1 79 ? -9.484 8.875 0.389 1.00 85.75 79 TYR A C 1
ATOM 636 O O . TYR A 1 79 ? -8.538 8.158 0.704 1.00 85.75 79 TYR A O 1
ATOM 644 N N . GLY A 1 80 ? -10.588 8.996 1.124 1.00 91.06 80 GLY A N 1
ATOM 645 C CA . GLY A 1 80 ? -10.865 8.184 2.302 1.00 91.06 80 GLY A CA 1
ATOM 646 C C . GLY A 1 80 ? -11.826 7.049 1.964 1.00 91.06 80 GLY A C 1
ATOM 647 O O . GLY A 1 80 ? -12.910 7.314 1.452 1.00 91.06 80 GLY A O 1
ATOM 648 N N . PHE A 1 81 ? -11.451 5.821 2.308 1.00 92.25 81 PHE A N 1
ATOM 649 C CA . PHE A 1 81 ? -12.215 4.601 2.040 1.00 92.25 81 PHE A CA 1
ATOM 650 C C . PHE A 1 81 ? -12.617 3.900 3.333 1.00 92.25 81 PHE A C 1
ATOM 652 O O . PHE A 1 81 ? -11.948 4.050 4.362 1.00 92.25 81 PHE A O 1
ATOM 659 N N . ASP A 1 82 ? -13.698 3.125 3.292 1.00 91.94 82 ASP A N 1
ATOM 660 C CA . ASP A 1 82 ? -14.145 2.352 4.457 1.00 91.94 82 ASP A CA 1
ATOM 661 C C . ASP A 1 82 ? -13.270 1.125 4.727 1.00 91.94 82 ASP A C 1
ATOM 663 O O . ASP A 1 82 ? -13.115 0.714 5.877 1.00 91.94 82 ASP A O 1
ATOM 667 N N . SER A 1 83 ? -12.623 0.588 3.691 1.00 91.75 83 SER A N 1
ATOM 668 C CA . SER A 1 83 ? -11.732 -0.565 3.803 1.00 91.75 83 SER A CA 1
ATOM 669 C C . SER A 1 83 ? -10.546 -0.474 2.836 1.00 91.75 83 SER A C 1
ATOM 671 O O . SER A 1 83 ? -10.577 0.255 1.842 1.00 91.75 83 SER A O 1
ATOM 673 N N . VAL A 1 84 ? -9.481 -1.232 3.118 1.00 92.12 84 VAL A N 1
ATOM 674 C CA . VAL A 1 84 ? -8.330 -1.345 2.206 1.00 92.12 84 VAL A CA 1
ATOM 675 C C . VAL A 1 84 ? -8.727 -1.994 0.870 1.00 92.12 84 VAL A C 1
ATOM 677 O O . VAL A 1 84 ? -8.335 -1.442 -0.156 1.00 92.12 84 VAL A O 1
ATOM 680 N N . PRO A 1 85 ? -9.524 -3.086 0.819 1.00 93.56 85 PRO A N 1
ATOM 681 C CA . PRO A 1 85 ? -9.985 -3.638 -0.456 1.00 93.56 85 PRO A CA 1
ATOM 682 C C . PRO A 1 85 ? -10.781 -2.644 -1.306 1.00 93.56 85 PRO A C 1
ATOM 684 O O . PRO A 1 85 ? -10.560 -2.557 -2.511 1.00 93.56 85 PRO A O 1
ATOM 687 N N . GLU A 1 86 ? -11.644 -1.829 -0.692 1.00 92.44 86 GLU A N 1
ATOM 688 C CA . GLU A 1 86 ? -12.387 -0.786 -1.410 1.00 92.44 86 GLU A CA 1
ATOM 689 C C . GLU A 1 86 ? -11.450 0.248 -2.051 1.00 92.44 86 GLU A C 1
ATOM 691 O O . GLU A 1 86 ? -11.622 0.599 -3.220 1.00 92.44 86 GLU A O 1
ATOM 696 N N . MET A 1 87 ? -10.419 0.682 -1.318 1.00 92.06 87 MET A N 1
ATOM 697 C CA . MET A 1 87 ? -9.387 1.575 -1.844 1.00 92.06 87 MET A CA 1
ATOM 698 C C . MET A 1 87 ? -8.647 0.956 -3.036 1.00 92.06 87 MET A C 1
ATOM 700 O O . MET A 1 87 ? -8.495 1.606 -4.069 1.00 92.06 87 MET A O 1
ATOM 704 N N . ILE A 1 88 ? -8.193 -0.295 -2.911 1.00 91.62 88 ILE A N 1
ATOM 705 C CA . ILE A 1 88 ? -7.490 -0.999 -3.994 1.00 91.62 88 ILE A CA 1
ATOM 706 C C . ILE A 1 88 ? -8.392 -1.100 -5.227 1.00 91.62 88 ILE A C 1
ATOM 708 O O . ILE A 1 88 ? -7.992 -0.699 -6.320 1.00 91.62 88 ILE A O 1
ATOM 712 N N . ASN A 1 89 ? -9.635 -1.545 -5.044 1.00 91.12 89 ASN A N 1
ATOM 713 C CA . ASN A 1 89 ? -10.603 -1.686 -6.125 1.00 91.12 89 ASN A CA 1
ATOM 714 C C . ASN A 1 89 ? -10.892 -0.346 -6.824 1.00 91.12 89 ASN A C 1
ATOM 716 O O . ASN A 1 89 ? -11.017 -0.296 -8.048 1.00 91.12 89 ASN A O 1
ATOM 720 N N . PHE A 1 90 ? -10.960 0.761 -6.081 1.00 90.88 90 PHE A N 1
ATOM 721 C CA . PHE A 1 90 ? -11.116 2.091 -6.667 1.00 90.88 90 PHE A CA 1
ATOM 722 C C . PHE A 1 90 ? -9.955 2.444 -7.607 1.00 90.88 90 PHE A C 1
ATOM 724 O O . PHE A 1 90 ? -10.196 2.869 -8.738 1.00 90.88 90 PHE A O 1
ATOM 731 N N . HIS A 1 91 ? -8.709 2.248 -7.165 1.00 88.44 91 HIS A N 1
ATOM 732 C CA . HIS A 1 91 ? -7.523 2.594 -7.952 1.00 88.44 91 HIS A CA 1
ATOM 733 C C . HIS A 1 91 ? -7.312 1.664 -9.154 1.00 88.44 91 HIS A C 1
ATOM 735 O O . HIS A 1 91 ? -6.926 2.141 -10.221 1.00 88.44 91 HIS A O 1
ATOM 741 N N . LEU A 1 92 ? -7.646 0.375 -9.024 1.00 87.12 92 LEU A N 1
ATOM 742 C CA . LEU A 1 92 ? -7.601 -0.578 -10.138 1.00 87.12 92 LEU A CA 1
ATOM 743 C C . LEU A 1 92 ? -8.623 -0.246 -11.233 1.00 87.12 92 LEU A C 1
ATOM 745 O O . LEU A 1 92 ? -8.285 -0.304 -12.410 1.00 87.12 92 LEU A O 1
ATOM 749 N N . ASN A 1 93 ? -9.851 0.137 -10.866 1.00 86.62 93 ASN A N 1
ATOM 750 C CA . ASN A 1 93 ? -10.911 0.387 -11.850 1.00 86.62 93 ASN A CA 1
ATOM 751 C C . ASN A 1 93 ? -10.877 1.793 -12.458 1.00 86.62 93 ASN A C 1
ATOM 753 O O . ASN A 1 93 ? -11.279 1.975 -13.604 1.00 86.62 93 ASN A O 1
ATOM 757 N N . LYS A 1 94 ? -10.458 2.813 -11.698 1.00 79.88 94 LYS A N 1
ATOM 758 C CA . LYS A 1 94 ? -10.469 4.204 -12.184 1.00 79.88 94 LYS A CA 1
ATOM 759 C C . LYS A 1 94 ? -9.169 4.641 -12.850 1.00 79.88 94 LYS A C 1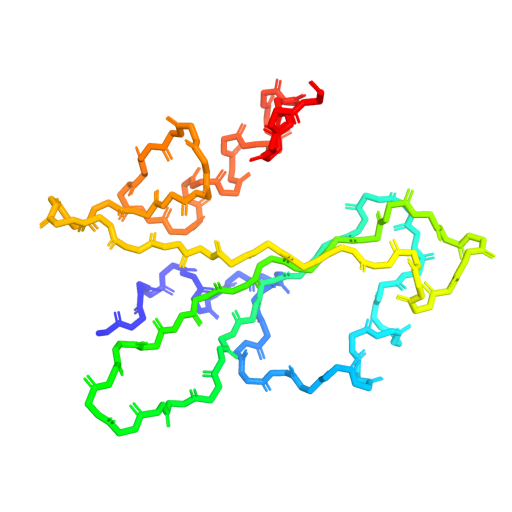
ATOM 761 O O . LYS A 1 94 ? -9.135 5.741 -13.394 1.00 79.88 94 LYS A O 1
ATOM 766 N N . HIS A 1 95 ? -8.117 3.821 -12.784 1.00 70.62 95 HIS A N 1
ATOM 767 C CA . HIS A 1 95 ? -6.761 4.171 -13.225 1.00 70.62 95 HIS A CA 1
ATOM 768 C C . HIS A 1 95 ? -6.260 5.516 -12.656 1.00 70.62 95 HIS A C 1
ATOM 770 O O . HIS A 1 95 ? -5.404 6.177 -13.245 1.00 70.62 95 HIS A O 1
ATOM 776 N N . GLU A 1 96 ? -6.787 5.941 -11.503 1.00 73.44 96 GLU A N 1
ATOM 777 C CA . GLU A 1 96 ? -6.301 7.131 -10.810 1.00 73.44 96 GLU A CA 1
ATOM 778 C C . GLU A 1 96 ? -5.060 6.778 -9.988 1.00 73.44 96 GLU A C 1
ATOM 780 O O . GLU A 1 96 ? -5.040 5.779 -9.266 1.00 73.44 96 GLU A O 1
ATOM 785 N N . SER A 1 97 ? -4.035 7.628 -10.065 1.00 74.50 97 SER A N 1
ATOM 786 C CA . SER A 1 97 ? -2.797 7.462 -9.298 1.00 74.50 97 SER A CA 1
ATOM 787 C C . SER A 1 97 ? -3.054 7.450 -7.784 1.00 74.50 97 SER A C 1
ATOM 789 O O . SER A 1 97 ? -3.911 8.179 -7.277 1.00 74.50 97 SER A O 1
ATOM 791 N N . LEU A 1 98 ? -2.267 6.646 -7.059 1.00 74.31 98 LEU A N 1
ATOM 792 C CA . LEU A 1 98 ? -2.268 6.581 -5.590 1.00 74.31 98 LEU A CA 1
ATOM 793 C C . LEU A 1 98 ? -1.801 7.896 -4.944 1.00 74.31 98 LEU A C 1
ATOM 795 O O . LEU A 1 98 ? -2.190 8.200 -3.817 1.00 74.31 98 LEU A O 1
ATOM 799 N N . VAL A 1 99 ? -0.972 8.660 -5.661 1.00 71.00 99 VAL A N 1
ATOM 800 C CA . VAL A 1 99 ? -0.370 9.924 -5.214 1.00 71.00 99 VAL A CA 1
ATOM 801 C C . VAL A 1 99 ? -0.504 11.007 -6.278 1.00 71.00 99 VAL A C 1
ATOM 803 O O . VAL A 1 99 ? -0.671 10.704 -7.465 1.00 71.00 99 VAL A O 1
ATOM 806 N N . LYS A 1 100 ? -0.427 12.279 -5.875 1.00 61.38 100 LYS A N 1
ATOM 807 C CA . LYS A 1 100 ? -0.362 13.385 -6.847 1.00 61.38 100 LYS A CA 1
ATOM 808 C C . LYS A 1 100 ? 0.964 13.307 -7.621 1.00 61.38 100 LYS A C 1
ATOM 810 O O . LYS A 1 100 ? 2.021 13.240 -7.001 1.00 61.38 100 LYS A O 1
ATOM 815 N N . ASN A 1 101 ? 0.882 13.280 -8.954 1.00 53.00 101 ASN A N 1
ATOM 816 C CA . ASN A 1 101 ? 2.044 13.426 -9.842 1.00 53.00 101 ASN A CA 1
ATOM 817 C C . ASN A 1 101 ? 2.567 14.862 -9.833 1.00 53.00 101 ASN A C 1
ATOM 819 O O . ASN A 1 101 ? 1.724 15.781 -9.700 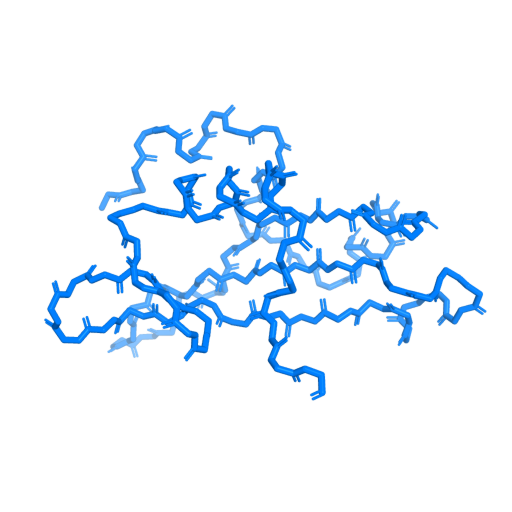1.00 53.00 101 ASN A O 1
#

Mean predicted aligned error: 5.02 Å

Foldseek 3Di:
DAPPVLVPDPQEDEADDLVVVLVQAQDAFDKHKYWDDDDVPDDIKIKIWGQHDNVVRSVSIDIFIWDQDPVGFTARPDDTHNHPVVVVVCCVVVVDDSDDD

pLDDT: mean 87.17, std 10.15, range [45.59, 95.81]

Sequence (101 aa):
MVDKTLADEQYYHGLLPREDIKMMLRSNGEFIVRTTEPVAGQPRAFVISVMVAEEKEELGIKHYVIQRTPNGKYTIEKYGFDSVPEMINFHLNKHESLVKN

Organism: Wuchereria bancrofti (NCBI:txid6293)